Protein AF-A0A949ZM11-F1 (afdb_monomer_lite)

Radius of gyration: 12.73 Å; chains: 1; bounding box: 40×23×28 Å

Structure (mmCIF, N/CA/C/O backbone):
data_AF-A0A949ZM11-F1
#
_entry.id   AF-A0A949ZM11-F1
#
loop_
_atom_site.group_PDB
_atom_site.id
_atom_site.type_symbol
_atom_site.label_atom_id
_atom_site.label_alt_id
_atom_site.label_comp_id
_atom_site.label_asym_id
_atom_site.label_entity_id
_atom_site.label_seq_id
_atom_site.pdbx_PDB_ins_code
_atom_site.Cartn_x
_atom_site.Cartn_y
_atom_site.Cartn_z
_atom_site.occupancy
_atom_site.B_iso_or_equiv
_atom_site.auth_seq_id
_atom_site.auth_comp_id
_atom_site.auth_asym_id
_atom_site.auth_atom_id
_atom_site.pdbx_PDB_model_num
ATOM 1 N N . LEU A 1 1 ? 29.696 -15.659 -9.500 1.00 37.38 1 LEU A N 1
ATOM 2 C CA . LEU A 1 1 ? 28.999 -15.216 -8.273 1.00 37.38 1 LEU A CA 1
ATOM 3 C C . LEU A 1 1 ? 28.054 -14.085 -8.670 1.00 37.38 1 LEU A C 1
ATOM 5 O O . LEU A 1 1 ? 28.505 -13.129 -9.287 1.00 37.38 1 LEU A O 1
ATOM 9 N N . ALA A 1 2 ? 26.751 -14.283 -8.494 1.00 42.16 2 ALA A N 1
ATOM 10 C CA . ALA A 1 2 ? 25.692 -13.494 -9.117 1.00 42.16 2 ALA A CA 1
ATOM 11 C C . ALA A 1 2 ? 25.519 -12.111 -8.466 1.00 42.16 2 ALA A C 1
ATOM 13 O O . ALA A 1 2 ? 25.026 -12.021 -7.351 1.00 42.16 2 ALA A O 1
ATOM 14 N N . LEU A 1 3 ? 25.878 -11.040 -9.179 1.00 46.28 3 LEU A N 1
ATOM 15 C CA . LEU A 1 3 ? 25.566 -9.651 -8.804 1.00 46.28 3 LEU A CA 1
ATOM 16 C C . LEU A 1 3 ? 25.153 -8.830 -10.038 1.00 46.28 3 LEU A C 1
ATOM 18 O O . LEU A 1 3 ? 25.606 -7.712 -10.244 1.00 46.28 3 LEU A O 1
ATOM 22 N N . LYS A 1 4 ? 24.307 -9.406 -10.902 1.00 44.97 4 LYS A N 1
ATOM 23 C CA . LYS A 1 4 ? 23.730 -8.706 -12.068 1.00 44.97 4 LYS A CA 1
ATOM 24 C C . LYS A 1 4 ? 22.212 -8.489 -11.958 1.00 44.97 4 LYS A C 1
ATOM 26 O O . LYS A 1 4 ? 21.573 -8.175 -12.950 1.00 44.97 4 LYS A O 1
ATOM 31 N N . TYR A 1 5 ? 21.647 -8.648 -10.757 1.00 48.81 5 TYR A N 1
ATOM 32 C CA . TYR A 1 5 ? 20.239 -8.334 -10.456 1.00 48.81 5 TYR A CA 1
ATOM 33 C C . TYR A 1 5 ? 20.027 -6.889 -9.981 1.00 48.81 5 TYR A C 1
ATOM 35 O O . TYR A 1 5 ? 18.914 -6.504 -9.636 1.00 48.81 5 TYR A O 1
ATOM 43 N N . ALA A 1 6 ? 21.086 -6.082 -9.961 1.00 49.84 6 ALA A N 1
ATOM 44 C CA . ALA A 1 6 ? 20.993 -4.683 -9.598 1.00 49.84 6 ALA A CA 1
ATOM 45 C C . ALA A 1 6 ? 20.462 -3.855 -10.790 1.00 49.84 6 ALA A C 1
ATOM 47 O O . ALA A 1 6 ? 21.179 -3.647 -11.770 1.00 49.84 6 ALA A O 1
ATOM 48 N N . HIS A 1 7 ? 19.218 -3.380 -10.612 1.00 56.06 7 HIS A N 1
ATOM 49 C CA . HIS A 1 7 ? 18.516 -2.229 -11.221 1.00 56.06 7 HIS A CA 1
ATOM 50 C C . HIS A 1 7 ? 17.459 -2.555 -12.301 1.00 56.06 7 HIS A C 1
ATOM 52 O O . HIS A 1 7 ? 17.776 -3.186 -13.308 1.00 56.06 7 HIS A O 1
ATOM 58 N N . PRO A 1 8 ? 16.185 -2.147 -12.073 1.00 49.19 8 PRO A N 1
ATOM 59 C CA . PRO A 1 8 ? 15.817 -0.740 -11.878 1.00 49.19 8 PRO A CA 1
ATOM 60 C C . PRO A 1 8 ? 15.010 -0.449 -10.587 1.00 49.19 8 PRO A C 1
ATOM 62 O O . PRO A 1 8 ? 13.866 -0.857 -10.442 1.00 49.19 8 PRO A O 1
ATOM 65 N N . VAL A 1 9 ? 15.633 0.340 -9.704 1.00 55.47 9 VAL A N 1
ATOM 66 C CA . VAL A 1 9 ? 15.053 1.184 -8.632 1.00 55.47 9 VAL A CA 1
ATOM 67 C C . VAL A 1 9 ? 14.382 0.478 -7.429 1.00 55.47 9 VAL A C 1
ATOM 69 O O . VAL A 1 9 ? 13.176 0.518 -7.221 1.00 55.47 9 VAL A O 1
ATOM 72 N N . ASP A 1 10 ? 15.253 -0.108 -6.602 1.00 64.81 10 ASP A N 1
ATOM 73 C CA . ASP A 1 10 ? 15.189 -0.240 -5.135 1.00 64.81 10 ASP A CA 1
ATOM 74 C C . ASP A 1 10 ? 14.064 -1.090 -4.511 1.00 64.81 10 ASP A C 1
ATOM 76 O O . ASP A 1 10 ? 13.134 -0.610 -3.855 1.00 64.81 10 ASP A O 1
ATOM 80 N N . MET A 1 11 ? 14.227 -2.414 -4.616 1.00 66.06 11 MET A N 1
ATOM 81 C CA . MET A 1 11 ? 13.406 -3.417 -3.923 1.00 66.06 11 MET A CA 1
ATOM 82 C C . MET A 1 11 ? 13.336 -3.198 -2.400 1.00 66.06 11 MET A C 1
ATOM 84 O O . MET A 1 11 ? 12.270 -3.384 -1.820 1.00 66.06 11 MET A O 1
ATOM 88 N N . ASP A 1 12 ? 14.418 -2.751 -1.754 1.00 68.88 12 ASP A N 1
ATOM 89 C CA . ASP A 1 12 ? 14.435 -2.499 -0.304 1.00 68.88 12 ASP A CA 1
ATOM 90 C C . ASP A 1 12 ? 13.521 -1.331 0.090 1.00 68.88 12 ASP A C 1
ATOM 92 O O . ASP A 1 12 ? 12.730 -1.438 1.032 1.00 68.88 12 ASP A O 1
ATOM 96 N N . LEU A 1 13 ? 13.555 -0.240 -0.684 1.00 78.56 13 LEU A N 1
ATOM 97 C CA . LEU A 1 13 ? 12.640 0.888 -0.511 1.00 78.56 13 LEU A CA 1
ATOM 98 C C . LEU A 1 13 ? 11.192 0.455 -0.769 1.00 78.56 13 LEU A C 1
ATOM 100 O O . LEU A 1 13 ? 10.290 0.839 -0.025 1.00 78.56 13 LEU A O 1
ATOM 104 N N . SER A 1 14 ? 10.985 -0.406 -1.767 1.00 82.75 14 SER A N 1
ATOM 105 C CA . SER A 1 14 ? 9.668 -0.956 -2.097 1.00 82.75 14 SER A CA 1
ATOM 106 C C . SER A 1 14 ? 9.092 -1.794 -0.941 1.00 82.75 14 SER A C 1
ATOM 108 O O . SER A 1 14 ? 7.915 -1.691 -0.593 1.00 82.75 14 SER A O 1
ATOM 110 N N . LEU A 1 15 ? 9.914 -2.628 -0.299 1.00 86.69 15 LEU A N 1
ATOM 111 C CA . LEU A 1 15 ? 9.481 -3.432 0.848 1.00 86.69 15 LEU A CA 1
ATOM 112 C C . LEU A 1 15 ? 9.190 -2.560 2.078 1.00 86.69 15 LEU A C 1
ATOM 114 O O . LEU A 1 15 ? 8.207 -2.809 2.780 1.00 86.69 15 LEU A O 1
ATOM 118 N N . ALA A 1 16 ? 9.984 -1.511 2.310 1.00 89.12 16 ALA A N 1
ATOM 119 C CA . ALA A 1 16 ? 9.729 -0.544 3.376 1.00 89.12 16 ALA A CA 1
ATOM 120 C C . ALA A 1 16 ? 8.413 0.225 3.153 1.00 89.12 16 ALA A C 1
ATOM 122 O O . ALA A 1 16 ? 7.596 0.335 4.070 1.00 89.12 16 ALA A O 1
ATOM 123 N N . GLN A 1 17 ? 8.163 0.688 1.924 1.00 90.00 17 GLN A N 1
ATOM 124 C CA . GLN A 1 17 ? 6.902 1.326 1.533 1.00 90.00 17 GLN A CA 1
ATOM 125 C C . GLN A 1 17 ? 5.705 0.382 1.708 1.00 90.00 17 GLN A C 1
ATOM 127 O O . GLN A 1 17 ? 4.649 0.813 2.170 1.00 90.00 17 GLN A O 1
ATOM 132 N N . LEU A 1 18 ? 5.867 -0.914 1.415 1.00 93.69 18 LEU A N 1
ATOM 133 C CA . LEU A 1 18 ? 4.808 -1.906 1.621 1.00 93.69 18 LEU A CA 1
ATOM 134 C C . LEU A 1 18 ? 4.494 -2.090 3.111 1.00 93.69 18 LEU A C 1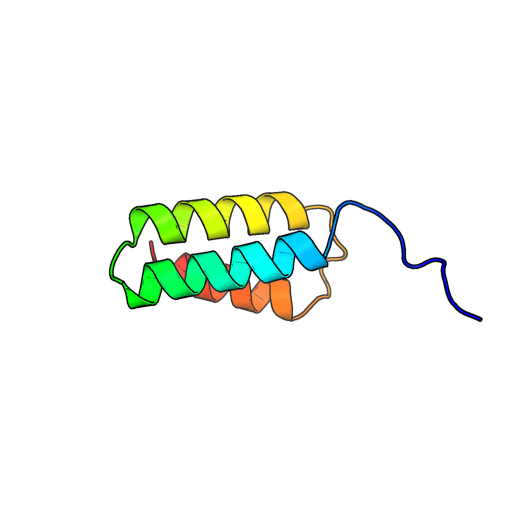
ATOM 136 O O . LEU A 1 18 ? 3.326 -2.145 3.502 1.00 93.69 18 LEU A O 1
ATOM 140 N N . GLY A 1 19 ? 5.525 -2.151 3.958 1.00 94.94 19 GLY A N 1
ATOM 141 C CA . GLY A 1 19 ? 5.356 -2.176 5.412 1.00 94.94 19 GLY A CA 1
ATOM 142 C C . GLY A 1 19 ? 4.623 -0.936 5.929 1.00 94.94 19 GLY A C 1
ATOM 143 O O . GLY A 1 19 ? 3.688 -1.048 6.728 1.00 94.94 19 GLY A O 1
ATOM 144 N N . LEU A 1 20 ? 4.984 0.240 5.415 1.00 95.81 20 LEU A N 1
ATOM 145 C CA . LEU A 1 20 ? 4.329 1.499 5.759 1.00 95.81 20 L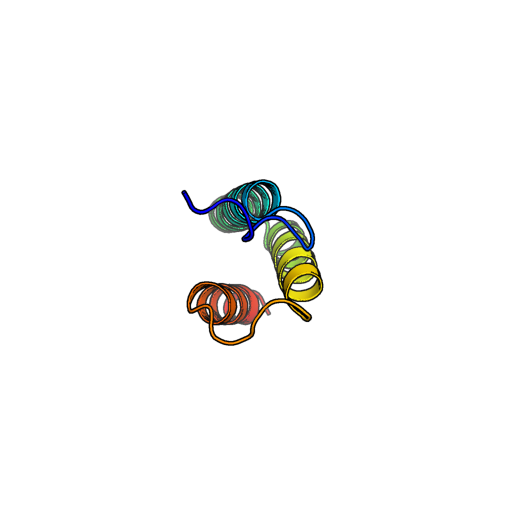EU A CA 1
ATOM 146 C C . LEU A 1 20 ? 2.852 1.514 5.330 1.00 95.81 20 LEU A C 1
ATOM 148 O O . LEU A 1 20 ? 1.988 1.855 6.136 1.00 95.81 20 LEU A O 1
ATOM 152 N N . ALA A 1 21 ? 2.543 1.074 4.107 1.00 96.81 21 ALA A N 1
ATOM 153 C CA . ALA A 1 21 ? 1.172 0.977 3.607 1.00 96.81 21 ALA A CA 1
ATOM 154 C C . ALA A 1 21 ? 0.294 0.101 4.517 1.00 96.81 21 ALA A C 1
ATOM 156 O O . ALA A 1 21 ? -0.794 0.511 4.921 1.00 96.81 21 ALA A O 1
ATOM 157 N N . ARG A 1 22 ? 0.789 -1.079 4.910 1.00 97.62 22 ARG A N 1
ATOM 158 C CA . ARG A 1 22 ? 0.086 -2.004 5.819 1.00 97.62 22 ARG A CA 1
ATOM 159 C C . ARG A 1 22 ? -0.103 -1.431 7.217 1.00 97.62 22 ARG A C 1
ATOM 161 O O . ARG A 1 22 ? -1.1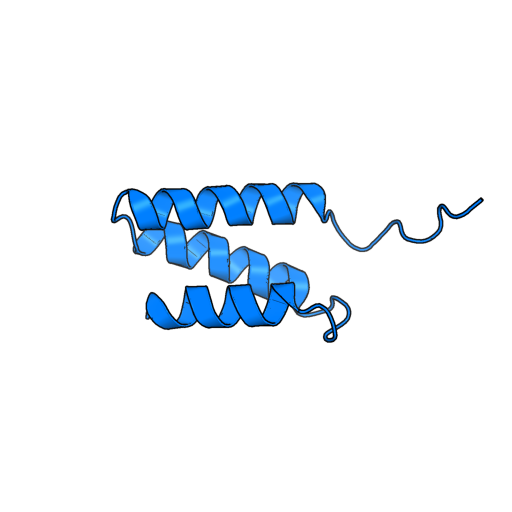40 -1.659 7.835 1.00 97.62 22 ARG A O 1
ATOM 168 N N . THR A 1 23 ? 0.869 -0.662 7.694 1.00 98.31 23 THR A N 1
ATOM 169 C CA . THR A 1 23 ? 0.775 0.021 8.988 1.00 98.31 23 THR A CA 1
ATOM 170 C C . THR A 1 23 ? -0.335 1.072 8.965 1.00 98.31 23 THR A C 1
ATOM 172 O O . THR A 1 23 ? -1.155 1.099 9.878 1.00 98.31 23 THR A O 1
ATOM 175 N N . TYR A 1 24 ? -0.445 1.862 7.892 1.00 98.31 24 TYR A N 1
ATOM 176 C CA . TYR A 1 24 ? -1.562 2.797 7.721 1.00 98.31 24 TYR A CA 1
ATOM 177 C C . TYR A 1 24 ? -2.922 2.091 7.666 1.00 98.31 24 TYR A C 1
ATOM 179 O O . TYR A 1 24 ? -3.869 2.564 8.293 1.00 98.31 24 TYR A O 1
ATOM 187 N N . VAL A 1 25 ? -3.018 0.926 7.006 1.00 97.94 25 VAL A N 1
ATOM 188 C CA . VAL A 1 25 ? -4.240 0.097 7.046 1.00 97.94 25 VAL A CA 1
ATOM 189 C C . VAL A 1 25 ? -4.580 -0.309 8.480 1.00 97.94 25 VAL A C 1
ATOM 191 O O . VAL A 1 25 ? -5.724 -0.154 8.898 1.00 97.94 25 VAL A O 1
ATOM 194 N N . ALA A 1 26 ? -3.598 -0.786 9.248 1.00 97.75 26 ALA A N 1
ATOM 195 C CA . ALA A 1 26 ? -3.802 -1.188 10.640 1.00 97.75 26 ALA A CA 1
ATOM 196 C C . ALA A 1 26 ? -4.211 -0.013 11.550 1.00 97.75 26 ALA A C 1
ATOM 198 O O . ALA A 1 26 ? -4.943 -0.212 12.515 1.00 97.75 26 ALA A O 1
ATOM 199 N N . MET A 1 27 ? -3.775 1.206 11.225 1.00 97.81 27 MET A N 1
ATOM 200 C CA . MET A 1 27 ? -4.164 2.442 11.916 1.00 97.81 27 MET A CA 1
ATOM 201 C C . MET A 1 27 ? -5.535 2.986 11.476 1.00 97.81 27 MET A C 1
ATOM 203 O O . MET A 1 27 ? -6.019 3.948 12.067 1.00 97.81 27 MET A O 1
ATOM 207 N N . GLY A 1 28 ? -6.161 2.405 10.447 1.00 96.69 28 GLY A N 1
ATOM 208 C CA . GLY A 1 28 ? -7.421 2.892 9.876 1.00 96.69 28 GLY A CA 1
ATOM 209 C C . GLY A 1 28 ? -7.275 4.101 8.942 1.00 96.69 28 GLY A C 1
ATOM 210 O O . GLY A 1 28 ? -8.281 4.623 8.463 1.00 96.69 28 GLY A O 1
ATOM 211 N N . ASP A 1 29 ? -6.050 4.534 8.633 1.00 97.75 29 ASP A N 1
ATOM 212 C CA . ASP A 1 29 ? -5.786 5.622 7.685 1.00 97.75 29 ASP A CA 1
ATOM 213 C C . ASP A 1 29 ? -5.742 5.085 6.246 1.00 97.75 29 ASP A C 1
ATOM 215 O O . ASP A 1 29 ? -4.688 4.864 5.637 1.00 97.75 29 ASP A O 1
ATOM 219 N N . ALA A 1 30 ? -6.932 4.857 5.689 1.00 95.94 30 ALA A N 1
ATOM 220 C CA . ALA A 1 30 ? -7.085 4.339 4.334 1.00 95.94 30 ALA A CA 1
ATOM 221 C C . ALA A 1 30 ? -6.520 5.289 3.261 1.00 95.94 30 ALA A C 1
ATOM 223 O O . ALA A 1 30 ? -6.056 4.824 2.219 1.00 95.94 30 ALA A O 1
ATOM 224 N N . ALA A 1 31 ? -6.530 6.606 3.495 1.00 96.75 31 ALA A N 1
ATOM 225 C CA . ALA A 1 31 ? -6.037 7.587 2.530 1.00 96.75 31 ALA A CA 1
ATOM 226 C C . ALA A 1 31 ? -4.512 7.496 2.376 1.00 96.75 31 ALA A C 1
ATOM 228 O O . ALA A 1 31 ? -4.010 7.375 1.253 1.00 96.75 31 ALA A O 1
ATOM 229 N N . SER A 1 32 ? -3.782 7.471 3.495 1.00 96.38 32 SER A N 1
ATOM 230 C CA . SER A 1 32 ? -2.326 7.291 3.485 1.00 96.38 32 SER A CA 1
ATOM 231 C C . SER A 1 32 ? -1.934 5.914 2.956 1.00 96.38 32 SER A C 1
ATOM 233 O O . SER A 1 32 ? -1.011 5.813 2.145 1.00 96.38 32 SER A O 1
ATOM 235 N N . ALA A 1 33 ? -2.672 4.861 3.328 1.00 97.56 33 ALA A N 1
ATOM 236 C CA . ALA A 1 33 ? -2.443 3.518 2.802 1.00 97.56 33 ALA A CA 1
ATOM 237 C C . ALA A 1 33 ? -2.583 3.466 1.271 1.00 97.56 33 ALA A C 1
ATOM 239 O O . ALA A 1 33 ? -1.677 2.983 0.588 1.0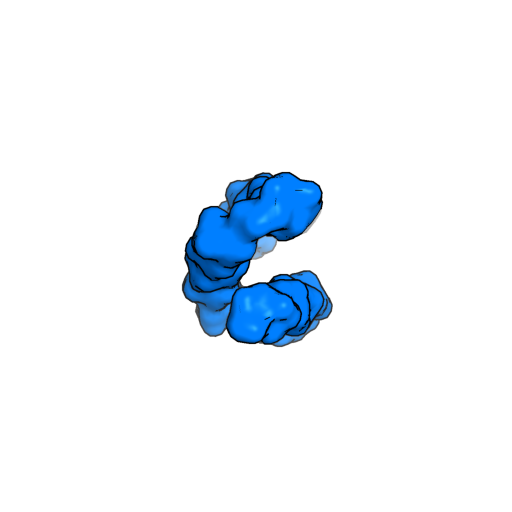0 97.56 33 ALA A O 1
ATOM 240 N N . ARG A 1 34 ? -3.679 4.012 0.715 1.00 95.81 34 ARG A N 1
ATOM 241 C CA . ARG A 1 34 ? -3.906 4.071 -0.741 1.00 95.81 34 ARG A CA 1
ATOM 242 C C . ARG A 1 34 ? -2.752 4.755 -1.466 1.00 95.81 34 ARG A C 1
ATOM 244 O O . ARG A 1 34 ? -2.311 4.234 -2.486 1.00 95.81 34 ARG A O 1
ATOM 251 N N . LYS A 1 35 ? -2.254 5.879 -0.939 1.00 95.81 35 LYS A N 1
ATOM 252 C CA . LYS A 1 35 ? -1.130 6.610 -1.537 1.00 95.81 35 LYS A CA 1
ATOM 253 C C . LYS A 1 35 ? 0.115 5.726 -1.655 1.00 95.81 35 LYS A C 1
ATOM 255 O O . LYS A 1 35 ? 0.648 5.578 -2.748 1.00 95.81 35 LYS A O 1
ATOM 260 N N . GLN A 1 36 ? 0.526 5.081 -0.562 1.00 94.56 36 GLN A N 1
ATOM 261 C CA . GLN A 1 36 ? 1.726 4.232 -0.558 1.00 94.56 36 GLN A CA 1
ATOM 262 C C . GLN A 1 36 ? 1.599 3.039 -1.514 1.00 94.56 36 GLN A C 1
ATOM 264 O O . GLN A 1 36 ? 2.533 2.716 -2.247 1.00 94.56 36 GLN A O 1
ATOM 269 N N . TYR A 1 37 ? 0.428 2.399 -1.556 1.00 94.81 37 TYR A N 1
ATOM 270 C CA . TYR A 1 37 ? 0.175 1.316 -2.506 1.00 94.81 37 TYR A CA 1
ATOM 271 C C . TYR A 1 37 ? 0.189 1.787 -3.964 1.00 94.81 37 TYR A C 1
ATOM 273 O O . TYR A 1 37 ? 0.710 1.083 -4.827 1.00 94.81 37 TYR A O 1
ATOM 281 N N . GLN A 1 38 ? -0.362 2.964 -4.255 1.00 92.62 38 GLN A N 1
ATOM 282 C CA . GLN A 1 38 ? -0.358 3.525 -5.604 1.00 92.62 38 GLN A CA 1
ATOM 283 C C . GLN A 1 38 ? 1.064 3.862 -6.073 1.00 92.62 38 GLN A C 1
ATOM 285 O O . GLN A 1 38 ? 1.412 3.558 -7.218 1.00 92.62 38 GLN A O 1
ATOM 290 N N . ASP A 1 39 ? 1.893 4.416 -5.188 1.00 88.88 39 ASP A N 1
ATOM 291 C CA . ASP A 1 39 ? 3.302 4.702 -5.465 1.00 88.88 39 ASP A CA 1
ATOM 292 C C . ASP A 1 39 ? 4.073 3.400 -5.762 1.00 88.88 39 ASP A C 1
ATOM 294 O O . ASP A 1 39 ? 4.781 3.317 -6.768 1.00 88.88 39 ASP A O 1
ATOM 298 N N . LEU A 1 40 ? 3.842 2.336 -4.979 1.00 88.31 40 LEU A N 1
ATOM 299 C CA . LEU A 1 40 ? 4.421 1.004 -5.214 1.00 88.31 40 LEU A CA 1
ATOM 300 C C . LEU A 1 40 ? 4.008 0.382 -6.547 1.00 88.31 40 LEU A C 1
ATOM 302 O O . LEU A 1 40 ? 4.844 -0.127 -7.293 1.00 88.31 40 LEU A O 1
ATOM 306 N N . ILE A 1 41 ? 2.713 0.411 -6.862 1.00 87.25 41 ILE A N 1
ATOM 307 C CA . ILE A 1 41 ? 2.195 -0.152 -8.116 1.00 87.25 41 ILE A CA 1
ATOM 308 C C . ILE A 1 41 ? 2.750 0.626 -9.314 1.00 87.25 41 ILE A C 1
ATOM 310 O O . ILE A 1 41 ? 3.056 0.024 -10.344 1.00 87.25 41 ILE A O 1
ATOM 314 N N . THR A 1 42 ? 2.914 1.944 -9.173 1.00 86.44 42 THR A N 1
ATOM 315 C CA . THR A 1 42 ? 3.520 2.798 -10.201 1.00 86.44 42 THR A CA 1
ATOM 316 C C . THR A 1 42 ? 4.995 2.471 -10.392 1.00 86.44 42 THR A C 1
ATOM 318 O O . THR A 1 42 ? 5.442 2.368 -11.533 1.00 86.44 42 THR A O 1
ATOM 321 N N . LEU A 1 43 ? 5.735 2.260 -9.301 1.00 79.88 43 LEU A N 1
ATOM 322 C CA . LEU A 1 43 ? 7.142 1.864 -9.339 1.00 79.88 43 LEU A CA 1
ATOM 323 C C . LEU A 1 43 ? 7.329 0.512 -10.042 1.00 79.88 43 LEU A C 1
ATOM 325 O O . LEU A 1 43 ? 8.250 0.337 -10.834 1.00 79.88 43 LEU A O 1
ATOM 329 N N . TRP A 1 44 ? 6.426 -0.438 -9.802 1.00 79.94 44 TRP A N 1
ATOM 330 C CA . TRP A 1 44 ? 6.512 -1.786 -10.365 1.00 79.94 44 TRP A CA 1
ATOM 331 C C . TRP A 1 44 ? 5.850 -1.961 -11.733 1.00 79.94 44 TRP A C 1
ATOM 333 O O . TRP A 1 44 ? 5.854 -3.073 -12.258 1.00 79.94 44 TRP A O 1
ATOM 343 N N . LYS A 1 45 ? 5.294 -0.904 -12.339 1.00 73.00 45 LYS A N 1
ATOM 344 C CA . LYS A 1 45 ? 4.612 -1.005 -13.644 1.00 73.00 45 LYS A CA 1
ATOM 345 C C . LYS A 1 45 ? 5.531 -1.532 -14.760 1.00 73.00 45 LYS A C 1
ATOM 347 O O . LYS A 1 45 ? 5.058 -2.241 -15.641 1.00 73.00 45 LYS A O 1
ATOM 352 N N . ASP A 1 46 ? 6.823 -1.212 -14.671 1.00 70.25 46 ASP A N 1
ATOM 353 C CA . ASP A 1 46 ? 7.874 -1.628 -15.608 1.00 70.25 46 ASP A CA 1
ATOM 354 C C . ASP A 1 46 ? 8.746 -2.762 -15.028 1.00 70.25 46 ASP A C 1
ATOM 356 O O . ASP A 1 46 ? 9.653 -3.271 -15.690 1.00 70.25 46 ASP A O 1
ATOM 360 N N . ALA A 1 47 ? 8.484 -3.169 -13.779 1.00 67.31 47 ALA A N 1
ATOM 361 C CA . ALA A 1 47 ? 9.146 -4.308 -13.160 1.00 67.31 47 ALA A CA 1
ATOM 362 C C . ALA A 1 47 ? 8.607 -5.615 -13.759 1.00 67.31 47 ALA A C 1
ATOM 364 O O . ALA A 1 47 ? 7.463 -5.692 -14.204 1.00 67.31 47 ALA A O 1
ATOM 365 N N . ASN A 1 48 ? 9.435 -6.665 -13.764 1.00 62.94 48 ASN A N 1
ATOM 366 C CA . ASN A 1 48 ? 9.088 -7.948 -14.374 1.00 62.94 48 ASN A CA 1
ATOM 367 C C . ASN A 1 48 ? 7.729 -8.469 -13.828 1.00 62.94 48 ASN A C 1
ATOM 369 O O . ASN A 1 48 ? 7.638 -8.780 -12.635 1.00 62.94 48 ASN A O 1
ATOM 373 N N . PRO A 1 49 ? 6.671 -8.579 -14.659 1.00 58.06 49 PRO A N 1
ATOM 374 C CA . PRO A 1 49 ? 5.282 -8.748 -14.204 1.00 58.06 49 PRO A CA 1
ATOM 375 C C . PRO A 1 49 ? 4.973 -10.117 -13.573 1.00 58.06 49 PRO A C 1
ATOM 377 O O . PRO A 1 49 ? 3.867 -10.340 -13.089 1.00 58.06 49 PRO A O 1
ATOM 380 N N . GLY A 1 50 ? 5.943 -11.034 -13.554 1.00 62.53 50 GLY A N 1
ATOM 381 C CA . GLY A 1 50 ? 5.821 -12.369 -12.965 1.00 62.53 50 GLY A CA 1
ATOM 382 C C . GLY A 1 50 ? 6.076 -12.448 -11.456 1.00 62.53 50 GLY A C 1
ATOM 383 O O . GLY A 1 50 ? 6.124 -13.554 -10.925 1.00 62.53 50 GLY A O 1
ATOM 384 N N . LEU A 1 51 ? 6.272 -11.327 -10.754 1.00 74.19 51 LEU A N 1
ATOM 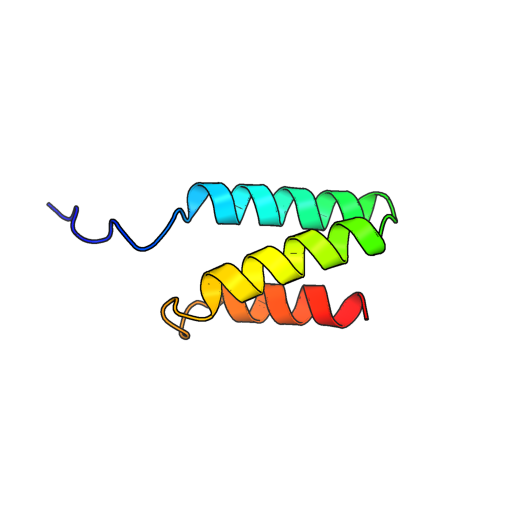385 C CA . LEU A 1 51 ? 6.503 -11.327 -9.306 1.00 74.19 51 LEU A CA 1
ATOM 386 C C . LEU A 1 51 ? 5.173 -11.493 -8.541 1.00 74.19 51 LEU A C 1
ATOM 388 O O . LEU A 1 51 ? 4.337 -10.587 -8.589 1.00 74.19 51 LEU A O 1
ATOM 392 N N . PRO A 1 52 ? 4.970 -12.583 -7.767 1.00 80.75 52 PRO A N 1
ATOM 393 C CA . PRO A 1 52 ? 3.731 -12.806 -7.010 1.00 80.75 52 PRO A CA 1
ATOM 394 C C . PRO A 1 52 ? 3.361 -11.648 -6.069 1.00 80.75 52 PRO A C 1
ATOM 396 O O . PRO A 1 52 ? 2.182 -11.374 -5.844 1.00 80.75 52 PRO A O 1
ATOM 399 N N . LEU A 1 53 ? 4.370 -10.925 -5.575 1.00 83.81 53 LEU A N 1
ATOM 400 C CA . LEU A 1 53 ? 4.210 -9.766 -4.700 1.00 83.81 53 LEU A CA 1
ATOM 401 C C . LEU A 1 53 ? 3.419 -8.621 -5.355 1.00 83.81 53 LEU A C 1
ATOM 403 O O . LEU A 1 53 ? 2.617 -7.975 -4.684 1.00 83.81 53 LEU A O 1
ATOM 407 N N . VAL A 1 54 ? 3.586 -8.395 -6.662 1.00 83.00 54 VAL A N 1
ATOM 408 C CA . VAL A 1 54 ? 2.871 -7.329 -7.388 1.00 83.00 54 VAL A CA 1
ATOM 409 C C . VAL A 1 54 ? 1.366 -7.606 -7.392 1.00 83.00 54 VAL A C 1
ATOM 411 O O . VAL A 1 54 ? 0.561 -6.698 -7.186 1.00 83.00 54 VAL A O 1
ATOM 414 N N . ASN A 1 55 ? 0.973 -8.870 -7.570 1.00 86.44 55 ASN A N 1
ATOM 415 C CA . ASN A 1 55 ? -0.433 -9.278 -7.539 1.00 86.44 55 ASN A CA 1
ATOM 416 C C . ASN A 1 55 ? -1.029 -9.135 -6.137 1.00 86.44 55 ASN A C 1
ATOM 418 O O . ASN A 1 55 ? -2.149 -8.645 -5.994 1.00 86.44 55 ASN A O 1
ATOM 422 N N . GLN A 1 56 ? -0.265 -9.505 -5.106 1.00 90.94 56 GLN A N 1
ATOM 423 C CA . GLN A 1 56 ? -0.677 -9.316 -3.719 1.00 90.94 56 GLN A CA 1
ATOM 424 C C . GLN A 1 56 ? -0.917 -7.834 -3.402 1.00 90.94 56 GLN A C 1
ATOM 426 O O . GLN A 1 56 ? -1.963 -7.486 -2.859 1.00 90.94 56 GLN A O 1
ATOM 431 N N . VAL A 1 57 ? 0.006 -6.956 -3.795 1.00 92.19 57 VAL A N 1
ATOM 432 C CA . VAL A 1 57 ? -0.116 -5.510 -3.568 1.00 92.19 57 VAL A CA 1
ATOM 433 C C . VAL A 1 57 ? -1.322 -4.912 -4.293 1.00 92.19 57 VAL A C 1
ATOM 435 O O . VAL A 1 57 ? -2.063 -4.135 -3.695 1.00 92.19 57 VAL A O 1
ATOM 438 N N . LYS A 1 58 ? -1.593 -5.318 -5.539 1.00 91.38 58 LYS A N 1
ATOM 439 C CA . LYS A 1 58 ? -2.803 -4.889 -6.262 1.00 91.38 58 LYS A CA 1
ATOM 440 C C . LYS A 1 58 ? -4.090 -5.348 -5.568 1.00 91.38 58 LYS A C 1
ATOM 442 O O . LYS A 1 58 ? -5.044 -4.579 -5.496 1.00 91.38 58 LYS A O 1
ATOM 447 N N . ALA A 1 59 ? -4.117 -6.570 -5.036 1.00 94.38 59 ALA A N 1
ATOM 448 C CA . ALA A 1 59 ? -5.269 -7.089 -4.301 1.00 94.38 59 ALA A CA 1
ATOM 449 C C . ALA A 1 59 ? -5.476 -6.374 -2.953 1.00 94.38 59 ALA A C 1
ATOM 451 O O . ALA A 1 59 ? -6.611 -6.090 -2.580 1.00 94.38 59 ALA A O 1
ATOM 452 N N . GLU A 1 60 ? -4.396 -6.068 -2.227 1.00 96.00 60 GLU A N 1
ATOM 453 C CA . GLU A 1 60 ? -4.447 -5.269 -0.995 1.00 96.00 60 GLU A CA 1
ATOM 454 C C . GLU A 1 60 ? -4.941 -3.842 -1.287 1.00 96.00 60 GLU A C 1
ATOM 456 O O . GLU A 1 60 ? -5.853 -3.372 -0.610 1.00 96.00 60 GLU A O 1
ATOM 461 N N . TYR A 1 61 ? -4.437 -3.195 -2.343 1.00 95.69 61 TYR A N 1
ATOM 462 C CA . TYR A 1 61 ? -4.902 -1.878 -2.790 1.00 95.69 61 TYR A CA 1
ATOM 463 C C . TYR A 1 61 ? -6.386 -1.866 -3.175 1.00 95.69 61 TYR A C 1
ATOM 465 O O . TYR A 1 61 ? -7.111 -0.952 -2.791 1.00 95.69 61 TYR A O 1
ATOM 473 N N . ALA A 1 62 ? -6.861 -2.887 -3.896 1.00 95.38 62 ALA A N 1
ATOM 474 C CA . ALA A 1 62 ? -8.257 -2.977 -4.325 1.00 95.38 62 ALA A CA 1
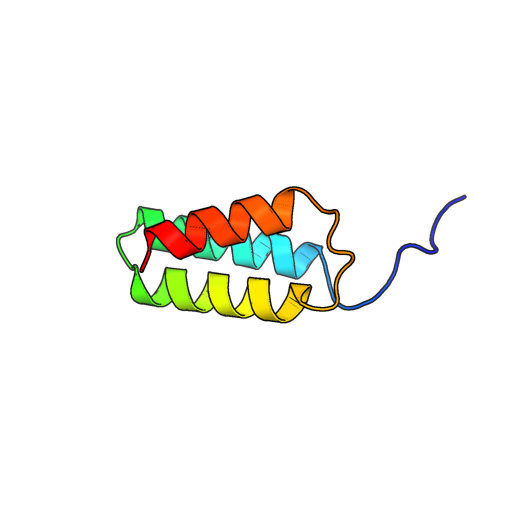ATOM 475 C C . ALA A 1 62 ? -9.243 -3.037 -3.147 1.00 95.38 62 ALA A C 1
ATOM 477 O O . ALA A 1 62 ? -10.341 -2.504 -3.251 1.00 95.38 62 ALA A O 1
ATOM 478 N N . LYS A 1 63 ? -8.847 -3.626 -2.010 1.00 95.50 63 LYS A N 1
ATOM 479 C CA . LYS A 1 63 ? -9.662 -3.641 -0.778 1.00 95.50 63 LYS A CA 1
ATOM 480 C C . LYS A 1 63 ? -9.806 -2.269 -0.136 1.00 95.50 63 LYS A C 1
ATOM 482 O O . LYS A 1 63 ? -10.658 -2.094 0.728 1.00 95.50 63 LYS A O 1
ATOM 487 N N . LEU A 1 64 ? -8.926 -1.338 -0.494 1.00 93.12 64 LEU A N 1
ATOM 488 C CA . LEU A 1 64 ? -8.991 0.016 0.009 1.00 93.12 64 LEU A CA 1
ATOM 489 C C . LEU A 1 64 ? -9.878 0.901 -0.846 1.00 93.12 64 LEU A C 1
ATOM 491 O O . LEU A 1 64 ? -10.152 1.979 -0.356 1.00 93.12 64 LEU A O 1
ATOM 495 N N . GLN A 1 65 ? -10.271 0.537 -2.072 1.00 78.75 65 GLN A N 1
ATOM 496 C CA . GLN A 1 65 ? -11.153 1.359 -2.918 1.00 78.75 65 GLN A CA 1
ATOM 497 C C . GLN A 1 65 ? -12.546 1.501 -2.301 1.00 78.75 65 GLN A C 1
ATOM 499 O O . GLN A 1 65 ? -13.115 0.473 -1.883 1.00 78.75 65 GLN A O 1
#

Secondary structure (DSSP, 8-state):
-------SS-HHHHHHHHHHHHHHHHTT-HHHHHHHHHHHHHHGGGS-TT-HHHHHHHHHHHTT-

Sequence (65 aa):
LALKYAHPVDMDLSLAQLGLARTYVAMGDAASARKQYQDLITLWKDANPGLPLVNQVKAEYAKLQ

pLDDT: mean 81.8, std 17.25, range [37.38, 98.31]

Foldseek 3Di:
DDDPPDDDDDPPVLVVLQVVLVVCVVVVNLVSNLVSLVVSLVSCVVPDPPDVVNVVSVVVNVVSD